Protein AF-A0A409WT78-F1 (afdb_monomer_lite)

Secondary structure (DSSP, 8-state):
-----PPPP---TT-------PPP--PPPPSEEE--B-TTT-PEE-SEETTEE--TTSBPEEETTHHHHSTTTS-EEEEES-TT-TTEEEEE-TTT-PEEEEEE-TTS-EEEEEESS---EEEEEEETTEEEEE-TT-SS-B-EE-----S----

Organism: NCBI:txid181874

Radius of gyration: 25.28 Å; chains: 1; bounding box: 62×86×46 Å

Structure (mmCIF, N/CA/C/O backbone):
data_AF-A0A409WT78-F1
#
_entry.id   AF-A0A409WT78-F1
#
loop_
_atom_site.group_PDB
_atom_site.id
_atom_site.type_symbol
_atom_site.label_atom_id
_atom_site.label_alt_id
_atom_site.label_comp_id
_atom_site.label_asym_id
_atom_site.label_entity_id
_atom_site.label_seq_id
_atom_site.pdbx_PDB_ins_code
_atom_site.Cartn_x
_atom_site.Cartn_y
_atom_site.Cartn_z
_atom_site.occupancy
_atom_site.B_iso_or_equiv
_atom_site.auth_seq_id
_atom_site.auth_comp_id
_atom_site.auth_asym_id
_atom_site.auth_atom_id
_atom_site.pdbx_PDB_model_num
ATOM 1 N N . MET A 1 1 ? 33.848 69.988 30.293 1.00 44.75 1 MET A N 1
ATOM 2 C CA . MET A 1 1 ? 33.230 70.217 28.972 1.00 44.75 1 MET A CA 1
ATOM 3 C C . MET A 1 1 ? 33.358 68.904 28.236 1.00 44.75 1 MET A C 1
ATOM 5 O O . MET A 1 1 ? 34.441 68.584 27.775 1.00 44.75 1 MET A O 1
ATOM 9 N N . ASP A 1 2 ? 32.302 68.100 28.312 1.00 40.47 2 ASP A N 1
ATOM 10 C CA . ASP A 1 2 ? 32.236 66.745 27.764 1.00 40.47 2 ASP A CA 1
ATOM 11 C C . ASP A 1 2 ? 31.702 66.837 26.332 1.00 40.47 2 ASP A C 1
ATOM 13 O O . ASP A 1 2 ? 30.636 67.413 26.110 1.00 40.47 2 ASP A O 1
ATOM 17 N N . SER A 1 3 ? 32.460 66.335 25.361 1.00 46.97 3 SER A N 1
ATOM 18 C CA . SER A 1 3 ? 32.065 66.287 23.952 1.00 46.97 3 SER A CA 1
ATOM 19 C C . SER A 1 3 ? 31.809 64.837 23.556 1.00 46.97 3 SER A C 1
ATOM 21 O O . SER A 1 3 ? 32.725 64.11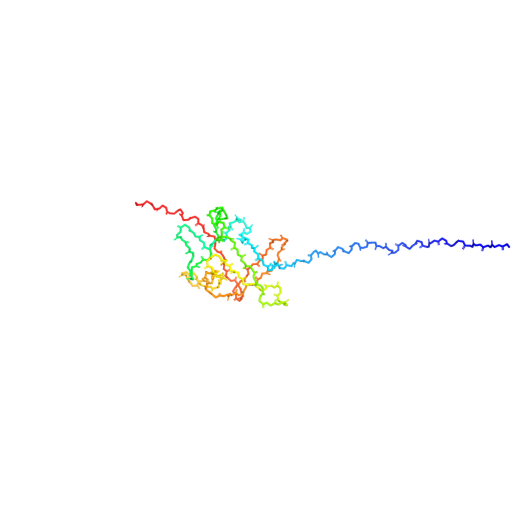4 23.167 1.00 46.97 3 SER A O 1
ATOM 23 N N . SER A 1 4 ? 30.559 64.403 23.679 1.00 49.28 4 SER A N 1
ATOM 24 C CA . SER A 1 4 ? 30.087 63.105 23.199 1.00 49.28 4 SER A CA 1
ATOM 25 C C . SER A 1 4 ? 29.831 63.200 21.690 1.00 49.28 4 SER A C 1
ATOM 27 O O . SER A 1 4 ? 28.826 63.766 21.266 1.00 49.28 4 SER A O 1
ATOM 29 N N . SER A 1 5 ? 30.741 62.686 20.859 1.00 54.28 5 SER A N 1
ATOM 30 C CA . SER A 1 5 ? 30.501 62.540 19.418 1.00 54.28 5 SER A CA 1
ATOM 31 C C . SER A 1 5 ? 29.664 61.283 19.163 1.00 54.28 5 SER A C 1
ATOM 33 O O . SER A 1 5 ? 30.176 60.165 19.237 1.00 54.28 5 SER A O 1
ATOM 35 N N . LEU A 1 6 ? 28.378 61.465 18.866 1.00 53.72 6 LEU A N 1
ATOM 36 C CA . LEU A 1 6 ? 27.533 60.429 18.272 1.00 53.72 6 LEU A CA 1
ATOM 37 C C . LEU A 1 6 ? 28.039 60.159 16.849 1.00 53.72 6 LEU A C 1
ATOM 39 O O . LEU A 1 6 ? 28.104 61.076 16.034 1.00 53.72 6 LEU A O 1
ATOM 43 N N . SER A 1 7 ? 28.448 58.923 16.573 1.00 55.47 7 SER A N 1
ATOM 44 C CA . SER A 1 7 ? 28.726 58.451 15.213 1.00 55.47 7 SER A CA 1
ATOM 45 C C . SER A 1 7 ? 27.456 57.801 14.675 1.00 55.47 7 SER A C 1
ATOM 47 O O . SER A 1 7 ? 26.923 56.883 15.299 1.00 55.47 7 SER A O 1
ATOM 49 N N . ASP A 1 8 ? 26.962 58.301 13.544 1.00 52.69 8 ASP A N 1
ATOM 50 C CA . ASP A 1 8 ? 25.820 57.716 12.845 1.00 52.69 8 ASP A CA 1
ATOM 51 C C . ASP A 1 8 ? 26.161 56.303 12.336 1.00 52.69 8 ASP A C 1
ATOM 53 O O . ASP A 1 8 ? 27.297 56.056 11.910 1.00 52.69 8 ASP A O 1
ATOM 57 N N . PRO A 1 9 ? 25.206 55.355 12.352 1.00 57.25 9 PRO A N 1
ATOM 58 C CA . PRO A 1 9 ? 25.433 54.029 11.802 1.00 57.25 9 PRO A CA 1
ATOM 59 C C . PRO A 1 9 ? 25.607 54.105 10.278 1.00 57.25 9 PRO A C 1
ATOM 61 O O . PRO A 1 9 ? 24.769 54.646 9.556 1.00 57.25 9 PRO A O 1
ATOM 64 N N . ILE A 1 10 ? 26.711 53.533 9.797 1.00 57.88 10 ILE A N 1
ATOM 65 C CA . ILE A 1 10 ? 27.021 53.367 8.376 1.00 57.88 10 ILE A CA 1
ATOM 66 C C . ILE A 1 10 ? 25.980 52.415 7.774 1.00 57.88 10 ILE A C 1
ATOM 68 O O . ILE A 1 10 ? 25.926 51.240 8.130 1.00 57.88 10 ILE A O 1
ATOM 72 N N . TYR A 1 11 ? 25.142 52.931 6.876 1.00 54.16 11 TYR A N 1
ATOM 73 C CA . TYR A 1 11 ? 24.249 52.121 6.051 1.00 54.16 11 TYR A CA 1
ATOM 74 C C . TYR A 1 11 ? 25.088 51.364 5.015 1.00 54.16 11 TYR A C 1
ATOM 76 O O . TYR A 1 11 ? 25.714 51.988 4.158 1.00 54.16 11 TYR A O 1
ATOM 84 N N . ASP A 1 12 ? 25.117 50.035 5.121 1.00 64.19 12 ASP A N 1
ATOM 85 C CA . ASP A 1 12 ? 25.750 49.143 4.151 1.00 64.19 12 ASP A CA 1
ATOM 86 C C . ASP A 1 12 ? 24.706 48.683 3.113 1.00 64.19 12 ASP A C 1
ATOM 88 O O . ASP A 1 12 ? 23.827 47.880 3.441 1.00 64.19 12 ASP A O 1
ATOM 92 N N . PRO A 1 13 ? 24.764 49.174 1.862 1.00 52.16 13 PRO A N 1
ATOM 93 C CA . PRO A 1 13 ? 23.827 48.792 0.810 1.00 52.16 13 PRO A CA 1
ATOM 94 C C . PRO A 1 13 ? 24.097 47.395 0.216 1.00 52.16 13 PRO A C 1
ATOM 96 O O . PRO A 1 13 ? 23.415 47.015 -0.731 1.00 52.16 13 PRO A O 1
ATOM 99 N N . SER A 1 14 ? 25.078 46.635 0.726 1.00 52.25 14 SER A N 1
ATOM 100 C CA . SER A 1 14 ? 25.377 45.267 0.271 1.00 52.25 14 SER A CA 1
ATOM 101 C C . SER A 1 14 ? 24.613 44.169 1.017 1.00 52.25 14 SER A C 1
ATOM 103 O O . SER A 1 14 ? 24.700 43.001 0.637 1.00 52.25 14 SER A O 1
ATOM 105 N N . ALA A 1 15 ? 23.823 44.527 2.036 1.00 53.69 15 ALA A N 1
ATOM 106 C CA . ALA A 1 15 ? 22.862 43.623 2.655 1.00 53.69 15 ALA A CA 1
ATOM 107 C C . ALA A 1 15 ? 21.666 43.416 1.714 1.00 53.69 15 ALA A C 1
ATOM 109 O O . ALA A 1 15 ? 20.574 43.930 1.942 1.00 53.69 15 ALA A O 1
ATOM 110 N N . ASP A 1 16 ? 21.898 42.686 0.627 1.00 54.16 16 ASP A N 1
ATOM 111 C CA . ASP A 1 16 ? 20.849 42.121 -0.206 1.00 54.16 16 ASP A CA 1
ATOM 112 C C . ASP A 1 16 ? 20.100 41.102 0.669 1.00 54.16 16 ASP A C 1
ATOM 114 O O . ASP A 1 16 ? 20.708 40.112 1.097 1.00 54.16 16 ASP A O 1
ATOM 118 N N . PRO A 1 17 ? 18.819 41.315 1.026 1.00 50.34 17 PRO A N 1
ATOM 119 C CA . PRO A 1 17 ? 18.043 40.283 1.677 1.00 50.34 17 PRO A CA 1
ATOM 120 C C . PRO A 1 17 ? 17.715 39.253 0.598 1.00 50.34 17 PRO A C 1
ATOM 122 O O . PRO A 1 17 ? 16.599 39.208 0.080 1.00 50.34 17 PRO A O 1
ATOM 125 N N . GLN A 1 18 ? 18.694 38.415 0.248 1.00 51.38 18 GLN A N 1
ATOM 126 C CA . GLN A 1 18 ? 18.407 37.132 -0.361 1.00 51.38 18 GLN A CA 1
ATOM 127 C C . GLN A 1 18 ? 17.565 36.380 0.661 1.00 51.38 18 GLN A C 1
ATOM 129 O O . GLN A 1 18 ? 18.068 35.758 1.593 1.00 51.38 18 GLN A O 1
ATOM 134 N N . SER A 1 19 ? 16.246 36.519 0.521 1.00 53.12 19 SER A N 1
ATOM 135 C CA . SER A 1 19 ? 15.285 35.614 1.109 1.00 53.12 19 SER A CA 1
ATOM 136 C C . SER A 1 19 ? 15.737 34.232 0.677 1.00 53.12 19 SER A C 1
ATOM 138 O O . SER A 1 19 ? 15.652 33.885 -0.502 1.00 53.12 19 SER A O 1
ATOM 140 N N . ASP A 1 20 ? 16.304 33.507 1.626 1.00 49.34 20 ASP A N 1
ATOM 141 C CA . ASP A 1 20 ? 16.777 32.150 1.472 1.00 49.34 20 ASP A CA 1
ATOM 142 C C . ASP A 1 20 ? 15.534 31.264 1.335 1.00 49.34 20 ASP A C 1
ATOM 144 O O . ASP A 1 20 ? 15.080 30.610 2.275 1.00 49.34 20 ASP A O 1
ATOM 148 N N . ILE A 1 21 ? 14.873 31.340 0.176 1.00 53.66 21 ILE A N 1
ATOM 149 C CA . ILE A 1 21 ? 13.738 30.486 -0.150 1.00 53.66 21 ILE A CA 1
ATOM 150 C C . ILE A 1 21 ? 14.339 29.150 -0.571 1.00 53.66 21 ILE A C 1
ATOM 152 O O . ILE A 1 21 ? 14.324 28.777 -1.743 1.00 53.66 21 ILE A O 1
ATOM 156 N N . THR A 1 22 ? 14.916 28.432 0.393 1.00 52.88 22 THR A N 1
ATOM 157 C CA . THR A 1 22 ? 15.181 27.011 0.206 1.00 52.88 22 THR A CA 1
ATOM 158 C C . THR A 1 22 ? 13.827 26.378 -0.132 1.00 52.88 22 THR A C 1
ATOM 160 O O . THR A 1 22 ? 12.887 26.515 0.662 1.00 52.88 22 THR A O 1
ATOM 163 N N . PRO A 1 23 ? 13.656 25.755 -1.314 1.00 58.00 23 PRO A N 1
ATOM 164 C CA . PRO A 1 23 ? 12.401 25.101 -1.645 1.00 58.00 23 PRO A CA 1
ATOM 165 C C . PRO A 1 23 ? 12.081 24.074 -0.552 1.00 58.00 23 PRO A C 1
ATOM 167 O O . PRO A 1 23 ? 13.004 23.458 -0.011 1.00 58.00 23 PRO A O 1
ATOM 170 N N . PRO A 1 24 ? 10.801 23.895 -0.181 1.00 59.09 24 PRO A N 1
ATOM 171 C CA . PRO A 1 24 ? 10.441 22.974 0.884 1.00 59.09 24 PRO A CA 1
ATOM 172 C C . PRO A 1 24 ? 11.014 21.590 0.570 1.00 59.09 24 PRO A C 1
ATOM 174 O O . PRO A 1 24 ? 10.743 21.027 -0.492 1.00 59.09 24 PRO A O 1
ATOM 177 N N . ILE A 1 25 ? 11.822 21.061 1.493 1.00 61.75 25 ILE A N 1
ATOM 178 C CA . ILE A 1 25 ? 12.351 19.701 1.401 1.00 61.75 25 ILE A CA 1
ATOM 179 C C . ILE A 1 25 ? 11.142 18.769 1.431 1.00 61.75 25 ILE A C 1
ATOM 181 O O . ILE A 1 25 ? 10.435 18.671 2.435 1.00 61.75 25 ILE A O 1
ATOM 185 N N . LEU A 1 26 ? 10.868 18.123 0.303 1.00 69.94 26 LEU A N 1
ATOM 186 C CA . LEU A 1 26 ? 9.816 17.128 0.213 1.00 69.94 26 LEU A CA 1
ATOM 187 C C . LEU A 1 26 ? 10.272 15.881 0.982 1.00 69.94 26 LEU A C 1
ATOM 189 O O . LEU A 1 26 ? 11.260 15.250 0.615 1.00 69.94 26 LEU A O 1
ATOM 193 N N . ALA A 1 27 ? 9.561 15.543 2.057 1.00 77.50 27 ALA A N 1
ATOM 194 C CA . ALA A 1 27 ? 9.814 14.356 2.870 1.00 77.50 27 ALA A CA 1
ATOM 195 C C . ALA A 1 27 ? 8.817 13.230 2.542 1.00 77.50 27 ALA A C 1
ATOM 197 O O . ALA A 1 27 ? 7.686 13.482 2.108 1.00 77.50 27 ALA A O 1
ATOM 198 N N . GLY A 1 28 ? 9.237 11.979 2.762 1.00 79.62 28 GLY A N 1
ATOM 199 C CA . GLY A 1 28 ? 8.339 10.822 2.748 1.00 79.62 28 GLY A CA 1
ATOM 200 C C . GLY A 1 28 ? 7.218 10.952 3.792 1.00 79.62 28 GLY A C 1
ATOM 201 O O . GLY A 1 28 ? 7.254 11.852 4.639 1.00 79.62 28 GLY A O 1
ATOM 202 N N . PRO A 1 29 ? 6.185 10.096 3.740 1.00 87.31 29 PRO A N 1
ATOM 203 C CA . PRO A 1 29 ? 5.135 10.128 4.747 1.00 87.31 29 PRO A CA 1
ATOM 204 C C . PRO A 1 29 ? 5.717 9.790 6.126 1.00 87.31 29 PRO A C 1
ATOM 206 O O . PRO A 1 29 ? 6.558 8.904 6.266 1.00 87.31 29 PRO A O 1
ATOM 209 N N . ASN A 1 30 ? 5.253 10.462 7.177 1.00 88.06 30 ASN A N 1
ATOM 210 C CA . ASN A 1 30 ? 5.567 10.007 8.530 1.00 88.06 30 ASN A CA 1
ATOM 211 C C . ASN A 1 30 ? 4.938 8.619 8.759 1.00 88.06 30 ASN A C 1
ATOM 213 O O . ASN A 1 30 ? 3.843 8.366 8.255 1.00 88.06 30 ASN A O 1
ATOM 217 N N . PRO A 1 31 ? 5.562 7.716 9.531 1.00 90.50 31 PRO A N 1
ATOM 218 C CA . PRO A 1 31 ? 4.884 6.504 9.978 1.00 90.50 31 PRO A CA 1
ATOM 219 C C . PRO A 1 31 ? 3.563 6.848 10.677 1.00 90.50 31 PRO A C 1
ATOM 221 O O . PRO A 1 31 ? 3.479 7.809 11.448 1.00 90.50 31 PRO A O 1
ATOM 224 N N . GLY A 1 32 ? 2.501 6.096 10.395 1.00 93.38 32 GLY A N 1
ATOM 225 C CA . GLY A 1 32 ? 1.168 6.463 10.866 1.00 93.38 32 GLY A CA 1
ATOM 226 C C . GLY A 1 32 ? 0.028 5.793 10.117 1.00 93.38 32 GLY A C 1
ATOM 227 O O . GLY A 1 32 ? 0.208 4.773 9.460 1.00 93.38 32 GLY A O 1
ATOM 228 N N . ARG A 1 33 ? -1.176 6.359 10.250 1.00 95.69 33 ARG A N 1
ATOM 229 C CA . ARG A 1 33 ? -2.399 5.830 9.632 1.00 95.69 33 ARG A CA 1
ATOM 230 C C . ARG A 1 33 ? -2.843 6.691 8.461 1.00 95.69 33 ARG A C 1
ATOM 232 O O . ARG A 1 33 ? -3.013 7.896 8.620 1.00 95.69 33 ARG A O 1
ATOM 239 N N . TYR A 1 34 ? -3.099 6.046 7.331 1.00 95.25 34 TYR A N 1
ATOM 240 C CA . TYR A 1 34 ? -3.391 6.699 6.064 1.00 95.25 34 TYR A CA 1
ATOM 241 C C . TYR A 1 34 ? -4.552 6.030 5.334 1.00 95.25 34 TYR A C 1
ATOM 243 O O . TYR A 1 34 ? -4.776 4.826 5.457 1.00 95.25 34 TYR A O 1
ATOM 251 N N . HIS A 1 35 ? -5.250 6.826 4.529 1.00 94.88 35 HIS A N 1
ATOM 252 C CA . HIS A 1 35 ? -5.969 6.323 3.364 1.00 94.88 35 HIS A CA 1
ATOM 253 C C . HIS A 1 35 ? -5.032 6.422 2.164 1.00 94.88 35 HIS A C 1
ATOM 255 O O . HIS A 1 35 ? -4.388 7.453 1.976 1.00 94.88 35 HIS A O 1
ATOM 261 N N . ILE A 1 36 ? -4.969 5.369 1.354 1.00 94.19 36 ILE A N 1
ATOM 262 C CA . ILE A 1 36 ? -4.156 5.352 0.137 1.00 9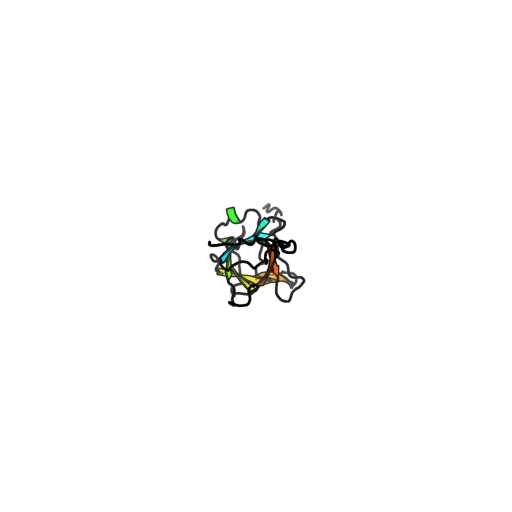4.19 36 ILE A CA 1
ATOM 263 C C . ILE A 1 36 ? -5.102 5.483 -1.045 1.00 94.19 36 ILE A C 1
ATOM 265 O O . ILE A 1 36 ? -6.005 4.658 -1.209 1.00 94.19 36 ILE A O 1
ATOM 269 N N . LYS A 1 37 ? -4.908 6.538 -1.837 1.00 93.31 37 LYS A N 1
ATOM 270 C CA . LYS A 1 37 ? -5.752 6.863 -2.983 1.00 93.31 37 LYS A CA 1
ATOM 271 C C . LYS A 1 37 ? -4.937 6.919 -4.261 1.00 93.31 37 LYS A C 1
ATOM 273 O O . LYS A 1 37 ? -3.813 7.419 -4.261 1.00 93.31 37 LYS A O 1
ATOM 278 N N . ASN A 1 38 ? -5.534 6.450 -5.350 1.00 89.50 38 ASN A N 1
ATOM 279 C CA . ASN A 1 38 ? -5.036 6.735 -6.685 1.00 89.50 38 ASN A CA 1
ATOM 280 C C . ASN A 1 38 ? -5.075 8.258 -6.909 1.00 89.50 38 ASN A C 1
ATOM 282 O O . ASN A 1 38 ? -6.101 8.886 -6.667 1.00 89.50 38 ASN A O 1
ATOM 286 N N . TYR A 1 39 ? -3.967 8.852 -7.352 1.00 86.31 39 TYR A N 1
ATOM 287 C CA . TYR A 1 39 ? -3.866 10.305 -7.520 1.00 86.31 39 TYR A CA 1
ATOM 288 C C . TYR A 1 39 ? -4.753 10.861 -8.651 1.00 86.31 39 TYR A C 1
ATOM 290 O O . TYR A 1 39 ? -5.179 12.009 -8.573 1.00 86.31 39 TYR A O 1
ATOM 298 N N . ILE A 1 40 ? -5.012 10.075 -9.700 1.00 86.56 40 ILE A N 1
ATOM 299 C CA . ILE A 1 40 ? -5.791 10.500 -10.871 1.00 86.56 40 ILE A CA 1
ATOM 300 C C . ILE A 1 40 ? -7.287 10.334 -10.601 1.00 86.56 40 ILE A C 1
ATOM 302 O O . ILE A 1 40 ? -8.049 11.282 -10.761 1.00 86.56 40 ILE A O 1
ATOM 306 N N . ASP A 1 41 ? -7.701 9.139 -10.179 1.00 88.06 41 ASP A N 1
ATOM 307 C CA . ASP A 1 41 ? -9.124 8.794 -10.055 1.00 88.06 41 ASP A CA 1
ATOM 308 C C . ASP A 1 41 ? -9.695 9.038 -8.651 1.00 88.06 41 ASP A C 1
ATOM 310 O O . ASP A 1 41 ? -10.904 8.942 -8.447 1.00 88.06 41 ASP A O 1
ATOM 314 N N . GLU A 1 42 ? -8.830 9.304 -7.668 1.00 90.94 42 GLU A N 1
ATOM 315 C CA . GLU A 1 42 ? -9.154 9.451 -6.240 1.00 90.94 42 GLU A CA 1
ATOM 316 C C . GLU A 1 42 ? -9.811 8.217 -5.595 1.00 90.94 42 GLU A C 1
ATOM 318 O O . GLU A 1 42 ? -10.393 8.298 -4.510 1.00 90.94 42 GLU A O 1
ATOM 323 N N . TRP A 1 43 ? -9.700 7.048 -6.232 1.00 93.56 43 TRP A N 1
ATOM 324 C CA . TRP A 1 43 ? -10.210 5.787 -5.693 1.00 93.56 43 TRP A CA 1
ATOM 325 C C . TRP A 1 43 ? -9.323 5.279 -4.567 1.00 93.56 43 TRP A C 1
ATOM 327 O O . TRP A 1 43 ? -8.098 5.380 -4.631 1.00 93.56 43 TRP A O 1
ATOM 337 N N . THR A 1 44 ? -9.945 4.698 -3.547 1.00 94.12 44 THR A N 1
ATOM 338 C CA . THR A 1 44 ? -9.276 4.323 -2.300 1.00 94.12 44 THR A CA 1
ATOM 339 C C . THR A 1 44 ? -8.993 2.826 -2.283 1.00 94.12 44 THR A C 1
ATOM 341 O O . THR A 1 44 ? -9.874 2.024 -2.589 1.00 94.12 44 THR A O 1
ATOM 344 N N . ILE A 1 45 ? -7.779 2.432 -1.898 1.00 94.69 45 ILE A N 1
ATOM 345 C CA . ILE A 1 45 ? -7.444 1.021 -1.671 1.00 94.69 45 ILE A CA 1
ATOM 346 C C . ILE A 1 45 ? -8.283 0.476 -0.513 1.00 94.69 45 ILE A C 1
ATOM 348 O O . ILE A 1 45 ? -8.405 1.123 0.528 1.00 94.69 45 ILE A O 1
ATOM 352 N N . ALA A 1 46 ? -8.835 -0.725 -0.672 1.00 93.75 46 ALA A N 1
ATOM 353 C CA . ALA A 1 46 ? -9.599 -1.396 0.372 1.00 93.75 46 ALA A CA 1
ATOM 354 C C . ALA A 1 46 ? -9.185 -2.862 0.502 1.00 93.75 46 ALA A C 1
ATOM 356 O O . ALA A 1 46 ? -9.077 -3.575 -0.490 1.00 93.75 46 ALA A O 1
ATOM 357 N N . ALA A 1 47 ? -8.995 -3.323 1.739 1.00 92.81 47 ALA A N 1
ATOM 358 C CA . ALA A 1 47 ? -8.757 -4.738 2.049 1.00 92.81 47 ALA A CA 1
ATOM 359 C C . ALA A 1 47 ? -10.054 -5.574 2.085 1.00 92.81 47 ALA A C 1
ATOM 361 O O . ALA A 1 47 ? -10.057 -6.725 2.521 1.00 92.81 47 ALA A O 1
ATOM 362 N N . GLU A 1 48 ? -11.172 -4.983 1.678 1.00 85.94 48 GLU A N 1
ATOM 363 C CA . GLU A 1 48 ? -12.470 -5.629 1.549 1.00 85.94 48 GLU A CA 1
ATOM 364 C C . GLU A 1 48 ? -13.146 -5.098 0.293 1.00 85.94 48 GLU A C 1
ATOM 366 O O . GLU A 1 48 ? -13.059 -3.910 -0.019 1.00 85.94 48 GLU A O 1
ATOM 371 N N . THR A 1 49 ? -13.779 -6.014 -0.426 1.00 72.94 49 THR A N 1
ATOM 372 C CA . THR A 1 49 ? -14.526 -5.748 -1.649 1.00 72.94 49 THR A CA 1
ATOM 373 C C . THR A 1 49 ? -15.949 -6.281 -1.492 1.00 72.94 49 THR A C 1
ATOM 375 O O . THR A 1 49 ? -16.291 -6.919 -0.495 1.00 72.94 49 THR A O 1
ATOM 378 N N . ASP A 1 50 ? -16.783 -6.062 -2.501 1.00 71.75 50 ASP A N 1
ATOM 379 C CA . ASP A 1 50 ? -18.111 -6.668 -2.632 1.00 71.75 50 ASP A CA 1
ATOM 380 C C . ASP A 1 50 ? -18.096 -8.209 -2.592 1.00 71.75 50 ASP A C 1
ATOM 382 O O . ASP A 1 50 ? -19.093 -8.830 -2.226 1.00 71.75 50 ASP A O 1
ATOM 386 N N . LYS A 1 51 ? -16.955 -8.832 -2.911 1.00 73.31 51 LYS A N 1
ATOM 387 C CA . LYS A 1 51 ? -16.743 -10.288 -2.859 1.00 73.31 51 LYS A CA 1
ATOM 388 C C . LYS A 1 51 ? -16.293 -10.790 -1.481 1.00 73.31 51 LYS A C 1
ATOM 390 O O . LYS A 1 51 ? -16.204 -11.99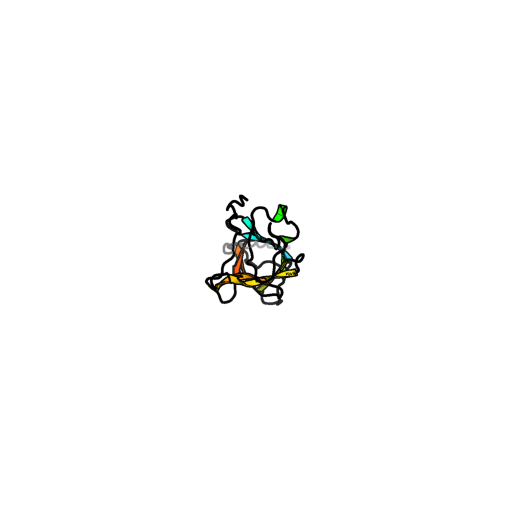9 -1.278 1.00 73.31 51 LYS A O 1
ATOM 395 N N . GLY A 1 52 ? -16.049 -9.885 -0.532 1.00 84.56 52 GLY A N 1
ATOM 396 C CA . GLY A 1 52 ? -15.624 -10.191 0.830 1.00 84.56 52 GLY A CA 1
ATOM 397 C C . GLY A 1 52 ? -14.249 -9.623 1.180 1.00 84.56 52 GLY A C 1
ATOM 398 O O . GLY A 1 52 ? -13.693 -8.766 0.489 1.00 84.56 52 GLY A O 1
ATOM 399 N N . THR A 1 53 ? -13.708 -10.081 2.309 1.00 90.69 53 THR A N 1
ATOM 400 C CA . THR A 1 53 ? -12.372 -9.695 2.774 1.00 90.69 53 THR A CA 1
ATOM 401 C C . THR A 1 53 ? -11.301 -10.272 1.857 1.00 90.69 53 THR A C 1
ATOM 403 O O . THR A 1 53 ? -11.342 -11.463 1.543 1.00 90.69 53 THR A O 1
ATOM 406 N N . ALA A 1 54 ? -10.326 -9.438 1.500 1.00 92.62 54 ALA A N 1
ATOM 407 C CA . ALA A 1 54 ? -9.181 -9.829 0.696 1.00 92.62 54 ALA A CA 1
ATOM 408 C C . ALA A 1 54 ? -8.477 -11.080 1.244 1.00 92.62 54 ALA A C 1
ATOM 410 O O . ALA A 1 54 ? -8.388 -11.270 2.462 1.00 92.62 54 ALA A O 1
ATOM 411 N N . GLN A 1 55 ? -7.948 -11.902 0.344 1.00 94.38 55 GLN A N 1
ATOM 412 C CA . GLN A 1 55 ? -7.156 -13.089 0.653 1.00 94.38 55 GLN A CA 1
ATOM 413 C C . GLN A 1 55 ? -5.701 -12.921 0.197 1.00 94.38 55 GLN A C 1
ATOM 415 O O . GLN A 1 55 ? -5.435 -12.219 -0.779 1.00 94.38 55 GLN A O 1
ATOM 420 N N . PRO A 1 56 ? -4.729 -13.564 0.872 1.00 95.25 56 PRO A N 1
ATOM 421 C CA . PRO A 1 56 ? -3.345 -13.572 0.412 1.00 95.25 56 PRO A CA 1
ATOM 422 C C . PRO A 1 56 ? -3.222 -14.060 -1.040 1.00 95.25 56 PRO A C 1
ATOM 424 O O . PRO A 1 56 ? -3.821 -15.068 -1.406 1.00 95.25 56 PRO A O 1
ATOM 427 N N . GLY A 1 57 ? -2.425 -13.360 -1.843 1.00 92.88 57 GLY A N 1
ATOM 428 C CA . GLY A 1 57 ? -2.236 -13.610 -3.273 1.00 92.88 57 GLY A CA 1
ATOM 429 C C . GLY A 1 57 ? -3.198 -12.839 -4.178 1.00 92.88 57 GLY A C 1
ATOM 430 O O . GLY A 1 57 ? -2.893 -12.660 -5.351 1.00 92.88 57 GLY A O 1
ATOM 431 N N . GLU A 1 58 ? -4.317 -12.325 -3.660 1.00 92.81 58 GLU A N 1
ATOM 432 C CA . GLU A 1 58 ? -5.222 -11.504 -4.465 1.00 92.81 58 GLU A CA 1
ATOM 433 C C . GLU A 1 58 ? -4.611 -10.135 -4.778 1.00 92.81 58 GLU A C 1
ATOM 435 O O . GLU A 1 58 ? -3.951 -9.520 -3.939 1.00 92.81 58 GLU A O 1
ATOM 440 N N . ILE A 1 59 ? -4.893 -9.626 -5.977 1.00 92.19 59 ILE A N 1
ATOM 441 C CA . ILE A 1 59 ? -4.459 -8.301 -6.427 1.00 92.19 59 ILE A CA 1
ATOM 442 C C . ILE A 1 59 ? -5.066 -7.209 -5.538 1.00 92.19 59 ILE A C 1
ATOM 444 O O . ILE A 1 59 ? -6.273 -7.187 -5.275 1.00 92.19 59 ILE A O 1
ATOM 448 N N . VAL A 1 60 ? -4.235 -6.256 -5.123 1.00 92.94 60 VAL A N 1
ATOM 449 C CA . VAL A 1 60 ? -4.669 -5.048 -4.422 1.00 92.94 60 VAL A CA 1
ATOM 450 C C . VAL A 1 60 ? -5.417 -4.153 -5.398 1.00 92.94 60 VAL A C 1
ATOM 452 O O . VAL A 1 60 ? -4.891 -3.774 -6.447 1.00 92.94 60 VAL A O 1
ATOM 455 N N . ARG A 1 61 ? -6.648 -3.787 -5.034 1.00 90.56 61 ARG A N 1
ATOM 456 C CA . ARG A 1 61 ? -7.518 -2.952 -5.863 1.00 90.56 61 ARG A CA 1
ATOM 457 C C . ARG A 1 61 ? -7.934 -1.677 -5.139 1.00 90.56 61 ARG A C 1
ATOM 459 O O . ARG A 1 61 ? -8.256 -1.700 -3.950 1.00 90.56 61 ARG A O 1
ATOM 466 N N . ALA A 1 62 ? -7.969 -0.571 -5.875 1.00 90.62 62 ALA A N 1
ATOM 467 C CA . ALA A 1 62 ? -8.629 0.658 -5.446 1.00 90.62 62 ALA A CA 1
ATOM 468 C C . ALA A 1 62 ? -10.097 0.668 -5.885 1.00 90.62 62 ALA A C 1
ATOM 470 O O . ALA A 1 62 ? -10.412 0.271 -7.003 1.00 90.62 62 ALA A O 1
ATOM 471 N N . MET A 1 63 ? -11.000 1.135 -5.027 1.00 90.12 63 MET A N 1
ATOM 472 C CA . MET A 1 63 ? -12.436 1.195 -5.298 1.00 90.12 63 MET A CA 1
ATOM 473 C C . MET A 1 63 ? -12.966 2.617 -5.114 1.00 90.12 63 MET A C 1
ATOM 475 O O . MET A 1 63 ? -12.548 3.362 -4.221 1.00 90.12 63 MET A O 1
ATOM 479 N N . LYS A 1 64 ? -13.937 2.991 -5.948 1.00 90.69 64 LYS A N 1
ATOM 480 C CA . LYS A 1 64 ? -14.649 4.262 -5.806 1.00 90.69 64 LYS A CA 1
ATOM 481 C C . LYS A 1 64 ? -15.448 4.272 -4.498 1.00 90.69 64 LYS A C 1
ATOM 483 O O . LYS A 1 64 ? -16.178 3.325 -4.223 1.00 90.69 64 LYS A O 1
ATOM 488 N N . ASN A 1 65 ? -15.347 5.354 -3.723 1.00 90.88 65 ASN A N 1
ATOM 489 C CA . ASN A 1 65 ? -16.071 5.562 -2.457 1.00 90.88 65 ASN A CA 1
ATOM 490 C C . ASN A 1 65 ? -15.806 4.503 -1.366 1.00 90.88 65 ASN A C 1
ATOM 492 O O . ASN A 1 65 ? -16.632 4.324 -0.465 1.00 90.88 65 ASN A O 1
ATOM 496 N N . ALA A 1 66 ? -14.680 3.788 -1.429 1.00 91.88 66 ALA A N 1
ATOM 497 C CA . ALA A 1 66 ? -14.406 2.685 -0.512 1.00 91.88 66 ALA A CA 1
ATOM 498 C C . ALA A 1 66 ? -14.366 3.129 0.958 1.00 91.88 66 ALA A C 1
ATOM 500 O O . ALA A 1 66 ? -14.773 2.378 1.837 1.00 91.88 66 ALA A O 1
ATOM 501 N N . GLU A 1 67 ? -13.933 4.359 1.236 1.00 93.00 67 GLU A N 1
ATOM 502 C CA . GLU A 1 67 ? -13.863 4.924 2.586 1.00 93.00 67 GLU A CA 1
ATOM 503 C C . GLU A 1 67 ? -15.233 5.048 3.267 1.00 93.00 67 GLU A C 1
ATOM 505 O O . GLU A 1 67 ? -15.316 5.025 4.493 1.00 93.00 67 GLU A O 1
ATOM 510 N N . TYR A 1 68 ? -16.310 5.150 2.484 1.00 91.25 68 TYR A N 1
ATOM 511 C CA . TYR A 1 68 ? -17.677 5.210 2.996 1.00 91.25 68 TYR A CA 1
ATOM 512 C C . TYR A 1 68 ? -18.265 3.812 3.183 1.00 91.25 68 TYR A C 1
ATOM 514 O O . TYR A 1 68 ? -18.958 3.563 4.167 1.00 91.25 68 TYR A O 1
ATOM 522 N N . MET A 1 69 ? -17.981 2.902 2.248 1.00 90.06 69 MET A N 1
ATOM 523 C CA . MET A 1 69 ? -18.509 1.534 2.267 1.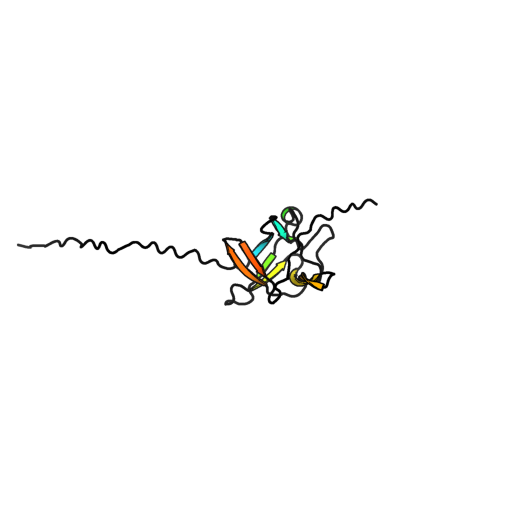00 90.06 69 MET A CA 1
ATOM 524 C C . MET A 1 69 ? -17.783 0.654 3.293 1.00 90.06 69 MET A C 1
ATOM 526 O O . MET A 1 69 ? -18.416 -0.118 4.009 1.00 90.06 69 MET A O 1
ATOM 530 N N . PHE A 1 70 ? -16.462 0.807 3.402 1.00 91.12 70 PHE A N 1
ATOM 531 C CA . PHE A 1 70 ? -15.575 -0.044 4.196 1.00 91.12 70 PHE A CA 1
ATOM 532 C C . PHE A 1 70 ? -14.600 0.790 5.052 1.00 91.12 70 PHE A C 1
ATOM 534 O O . PHE A 1 70 ? -13.378 0.638 4.951 1.00 91.12 70 PHE A O 1
ATOM 541 N N . PRO A 1 71 ? -15.102 1.667 5.944 1.00 91.25 71 PRO A N 1
ATOM 542 C CA . PRO A 1 71 ? -14.298 2.700 6.608 1.00 91.25 71 PRO A CA 1
ATOM 543 C C . PRO A 1 71 ? -13.117 2.164 7.428 1.00 91.25 71 PRO A C 1
ATOM 545 O O . PRO A 1 71 ? -12.147 2.880 7.665 1.00 91.25 71 PRO A O 1
ATOM 548 N N . LYS A 1 72 ? -13.169 0.906 7.884 1.00 92.31 72 LYS A N 1
ATOM 549 C CA . LYS A 1 72 ? -12.081 0.285 8.661 1.00 92.31 72 LYS A CA 1
ATOM 550 C C . LYS A 1 72 ? -11.066 -0.441 7.777 1.00 92.31 72 LYS A C 1
ATOM 552 O O . LYS A 1 72 ? -9.928 -0.633 8.195 1.00 92.31 72 LYS A O 1
ATOM 557 N N . GLN A 1 73 ? -11.467 -0.853 6.581 1.00 94.12 73 GLN A N 1
ATOM 558 C CA . GLN A 1 73 ? -10.683 -1.649 5.640 1.00 94.12 73 GLN A CA 1
ATOM 559 C C . GLN A 1 73 ? -9.958 -0.778 4.609 1.00 94.12 73 GLN A C 1
ATOM 561 O O . GLN A 1 73 ? -9.121 -1.277 3.864 1.00 94.12 73 GLN A O 1
ATOM 566 N N . THR A 1 74 ? -10.219 0.527 4.622 1.00 96.06 74 THR A N 1
ATOM 567 C CA . THR A 1 74 ? -9.490 1.538 3.846 1.00 96.06 74 THR A CA 1
ATOM 568 C C . THR A 1 74 ? -8.403 2.271 4.628 1.00 96.06 74 THR A C 1
ATOM 570 O O . THR A 1 74 ? -7.768 3.172 4.087 1.00 96.06 74 THR A O 1
ATOM 573 N N . ILE A 1 75 ? -8.227 1.955 5.915 1.00 97.06 75 ILE A N 1
ATOM 574 C CA . ILE A 1 75 ? -7.173 2.536 6.754 1.00 97.06 75 ILE A CA 1
ATOM 575 C C . ILE A 1 75 ? -5.964 1.610 6.706 1.00 97.06 75 ILE A C 1
ATOM 577 O O . ILE A 1 75 ? -6.099 0.414 6.954 1.00 97.06 75 ILE A O 1
ATOM 581 N N . PHE A 1 76 ? -4.788 2.171 6.456 1.00 97.12 76 PHE A N 1
ATOM 582 C CA . PHE A 1 76 ? -3.521 1.452 6.425 1.00 97.12 76 PHE A CA 1
ATOM 583 C C . PHE A 1 76 ? -2.537 2.071 7.405 1.00 97.12 76 PHE A C 1
ATOM 585 O O . PHE A 1 76 ? -2.471 3.290 7.540 1.00 97.12 76 PHE A O 1
ATOM 592 N N . THR A 1 77 ? -1.781 1.225 8.092 1.00 96.25 77 THR A N 1
ATOM 593 C CA . THR A 1 77 ? -0.615 1.633 8.865 1.00 96.25 77 THR A CA 1
ATOM 594 C C . THR A 1 77 ? 0.599 1.594 7.948 1.00 96.25 77 THR A C 1
ATOM 596 O O . THR A 1 77 ? 0.862 0.561 7.334 1.00 96.25 77 THR A O 1
ATOM 599 N N . LEU A 1 78 ? 1.318 2.710 7.870 1.00 93.81 78 LEU A N 1
ATOM 600 C CA . LEU A 1 78 ? 2.649 2.795 7.285 1.00 93.81 78 LEU A CA 1
ATOM 601 C C . LEU A 1 78 ? 3.664 2.722 8.421 1.00 93.81 78 LEU A C 1
ATOM 603 O O . LEU A 1 78 ? 3.596 3.536 9.346 1.00 93.81 78 LEU A O 1
ATOM 607 N N . ASP A 1 79 ? 4.584 1.768 8.341 1.00 91.56 79 ASP A N 1
ATOM 608 C CA . ASP A 1 79 ? 5.668 1.602 9.310 1.00 91.56 79 ASP A CA 1
ATOM 609 C C . ASP A 1 79 ? 7.018 1.554 8.592 1.00 91.56 79 ASP A C 1
ATOM 611 O O . ASP A 1 79 ? 7.160 0.842 7.594 1.00 91.56 79 ASP A O 1
ATOM 615 N N . SER A 1 80 ? 7.988 2.330 9.078 1.00 84.50 80 SER A N 1
ATOM 616 C CA . SER A 1 80 ? 9.335 2.410 8.509 1.00 84.50 80 SER A CA 1
ATOM 617 C C . SER A 1 80 ? 10.276 1.500 9.294 1.00 84.50 80 SER A C 1
ATOM 619 O O . SER A 1 80 ? 10.545 1.756 10.466 1.00 84.50 80 SER A O 1
ATOM 621 N N . ASP A 1 81 ? 10.819 0.472 8.644 1.00 66.44 81 ASP A N 1
ATOM 622 C CA . ASP A 1 81 ? 11.637 -0.565 9.301 1.00 66.44 81 ASP A CA 1
ATOM 623 C C . ASP A 1 81 ? 13.038 -0.073 9.723 1.00 66.44 81 ASP A C 1
ATOM 625 O O . ASP A 1 81 ? 13.782 -0.757 10.420 1.00 66.44 81 ASP A O 1
ATOM 629 N N . THR A 1 82 ? 13.437 1.142 9.335 1.00 58.12 82 THR A N 1
ATOM 630 C CA . THR A 1 82 ? 14.745 1.690 9.715 1.00 58.12 82 THR A CA 1
ATOM 631 C C . THR A 1 82 ? 14.666 3.169 10.100 1.00 58.12 82 THR A C 1
ATOM 633 O O . THR A 1 82 ? 14.144 3.976 9.333 1.00 58.12 82 THR A O 1
ATOM 636 N N . PRO A 1 83 ? 15.273 3.574 11.235 1.00 54.66 83 PRO A N 1
ATOM 637 C CA . PRO A 1 83 ? 15.334 4.978 11.658 1.00 54.66 83 PRO A CA 1
ATOM 638 C C . PRO A 1 83 ? 16.051 5.910 10.669 1.00 54.66 83 PRO A C 1
ATOM 640 O O . PRO A 1 83 ? 15.928 7.125 10.772 1.00 54.66 83 PRO A O 1
ATOM 643 N N . ASN A 1 84 ? 16.826 5.344 9.736 1.00 52.88 84 ASN A N 1
ATOM 644 C CA . ASN A 1 84 ? 17.742 6.080 8.864 1.00 52.88 84 ASN A CA 1
ATOM 645 C C . ASN A 1 84 ? 17.405 5.964 7.367 1.00 52.88 84 ASN A C 1
ATOM 647 O O . ASN A 1 84 ? 18.088 6.590 6.561 1.00 52.88 84 ASN A O 1
ATOM 651 N N . ASN A 1 85 ? 16.391 5.178 6.982 1.00 58.69 85 ASN A N 1
ATOM 652 C CA . ASN A 1 85 ? 15.994 4.983 5.585 1.00 58.69 85 ASN A CA 1
ATOM 653 C C . ASN A 1 85 ? 14.552 5.485 5.406 1.00 58.69 85 ASN A C 1
ATOM 655 O O . ASN A 1 85 ? 13.590 4.720 5.385 1.00 58.69 85 ASN A O 1
ATOM 659 N N . TYR A 1 86 ? 14.413 6.810 5.301 1.00 64.94 86 TYR A N 1
ATOM 660 C CA . TYR A 1 86 ? 13.148 7.570 5.290 1.00 64.94 86 TYR A CA 1
ATOM 661 C C . TYR A 1 86 ? 12.234 7.325 4.073 1.00 64.94 86 TYR A C 1
ATOM 663 O O . TYR A 1 86 ? 11.338 8.120 3.792 1.00 64.94 86 TYR A O 1
ATOM 671 N N . HIS A 1 87 ? 12.473 6.255 3.321 1.00 76.94 87 HIS A N 1
ATOM 672 C CA . HIS A 1 87 ? 11.800 5.986 2.057 1.00 76.94 87 HIS A CA 1
ATOM 673 C C . HIS A 1 87 ? 11.232 4.577 1.964 1.00 76.94 87 HIS A C 1
ATOM 675 O O . HIS A 1 87 ? 10.506 4.321 1.016 1.00 76.94 87 HIS A O 1
ATOM 681 N N . GLN A 1 88 ? 11.501 3.683 2.919 1.00 87.75 88 GLN A N 1
ATOM 682 C CA . GLN A 1 88 ? 11.015 2.305 2.855 1.00 87.75 88 GLN A CA 1
ATOM 683 C C . GLN A 1 88 ? 9.981 2.011 3.928 1.00 87.75 88 GLN A C 1
ATOM 685 O O . GLN A 1 88 ? 10.248 2.150 5.122 1.00 87.75 88 GLN A O 1
ATOM 690 N N . TYR A 1 89 ? 8.800 1.582 3.485 1.00 90.56 89 TYR A N 1
ATOM 691 C CA . TYR A 1 89 ? 7.649 1.388 4.356 1.00 90.56 89 TYR A CA 1
ATOM 692 C C . TYR A 1 89 ? 6.997 0.037 4.119 1.00 90.56 89 TYR A C 1
ATOM 694 O O . TYR A 1 89 ? 6.786 -0.377 2.979 1.00 90.56 89 TYR A O 1
ATOM 702 N N . SER A 1 90 ? 6.604 -0.616 5.205 1.00 93.50 90 SER A N 1
ATOM 703 C CA . SER A 1 90 ? 5.577 -1.648 5.145 1.00 93.50 90 SER A CA 1
ATOM 704 C C . SER A 1 90 ? 4.198 -0.995 5.216 1.00 93.50 90 SER A C 1
ATOM 706 O O . SER A 1 90 ? 4.003 0.008 5.907 1.00 93.50 90 SER A O 1
ATOM 708 N N . ILE A 1 91 ? 3.236 -1.554 4.482 1.00 95.62 91 ILE A N 1
ATOM 709 C CA . ILE A 1 91 ? 1.868 -1.038 4.413 1.00 95.62 91 ILE A CA 1
ATOM 710 C C . ILE A 1 91 ? 0.923 -2.148 4.865 1.00 95.62 91 ILE A C 1
ATOM 712 O O . ILE A 1 91 ? 0.760 -3.144 4.162 1.00 95.62 91 ILE A O 1
ATOM 716 N N . GLN A 1 92 ? 0.298 -1.992 6.033 1.00 97.06 92 GLN A N 1
ATOM 717 C CA . GLN A 1 92 ? -0.581 -3.008 6.618 1.00 97.06 92 GLN A CA 1
ATOM 718 C C . GLN A 1 92 ? -2.004 -2.494 6.797 1.00 97.06 92 GLN A C 1
ATOM 720 O O . GLN A 1 92 ? -2.221 -1.423 7.358 1.00 97.06 92 GLN A O 1
ATOM 725 N N . ASN A 1 93 ? -3.000 -3.298 6.438 1.00 97.31 93 ASN A N 1
ATOM 726 C CA . ASN A 1 93 ? -4.354 -3.073 6.915 1.00 97.31 93 ASN A CA 1
ATOM 727 C C . ASN A 1 93 ? -4.500 -3.597 8.363 1.00 97.31 93 ASN A C 1
ATOM 729 O O . ASN A 1 93 ? -4.407 -4.805 8.601 1.00 97.31 93 ASN A O 1
ATOM 733 N N . PRO A 1 94 ? -4.787 -2.749 9.367 1.00 96.06 94 PRO A N 1
ATOM 734 C CA . PRO A 1 94 ? -4.824 -3.174 10.762 1.00 96.06 94 PRO A CA 1
ATOM 735 C C . PRO A 1 94 ? -6.050 -4.034 11.103 1.00 96.06 94 PRO A C 1
ATOM 737 O O . PRO A 1 94 ? -6.041 -4.684 12.154 1.00 96.06 94 PRO A O 1
ATOM 740 N N . LYS A 1 95 ? -7.099 -4.035 10.265 1.00 95.06 95 LYS A N 1
ATOM 741 C CA . LYS A 1 95 ? -8.324 -4.819 10.464 1.00 95.06 95 LYS A CA 1
ATOM 742 C C . LYS A 1 95 ? -8.161 -6.252 9.958 1.00 95.06 95 LYS A C 1
ATOM 744 O O . LYS A 1 95 ? -8.503 -7.170 10.699 1.00 95.06 95 LYS A O 1
ATOM 749 N N . THR A 1 96 ? -7.642 -6.438 8.748 1.00 94.69 96 THR A N 1
ATOM 750 C CA . THR A 1 96 ? -7.440 -7.767 8.140 1.00 94.69 96 THR A CA 1
ATOM 751 C C . THR A 1 96 ? -6.083 -8.377 8.486 1.00 94.69 96 THR A C 1
ATOM 753 O O . THR A 1 96 ? -5.903 -9.577 8.329 1.00 94.69 96 THR A O 1
ATOM 756 N N . LYS A 1 97 ? -5.140 -7.564 8.989 1.00 95.44 97 LYS A N 1
ATOM 757 C CA . LYS A 1 97 ? -3.731 -7.919 9.253 1.00 95.44 97 LYS A CA 1
ATOM 758 C C . LYS A 1 97 ? -2.910 -8.240 8.004 1.00 95.44 97 LYS A C 1
ATOM 760 O O . LYS A 1 97 ? -1.738 -8.581 8.139 1.00 95.44 97 LYS A O 1
ATOM 765 N N . LEU A 1 98 ? -3.491 -8.069 6.818 1.00 96.88 98 LEU A N 1
ATOM 766 C CA . LEU A 1 98 ? -2.800 -8.237 5.547 1.00 96.88 98 LEU A CA 1
ATOM 767 C C . LEU A 1 98 ? -1.887 -7.048 5.257 1.00 96.88 98 LEU A C 1
ATOM 769 O O . LEU A 1 98 ? -2.205 -5.901 5.586 1.00 96.88 98 LEU A O 1
ATOM 773 N N . PHE A 1 99 ? -0.772 -7.347 4.607 1.00 96.69 99 PHE A N 1
ATOM 774 C CA . PHE A 1 99 ? 0.170 -6.379 4.074 1.00 96.69 99 PHE A CA 1
ATOM 775 C C . PHE A 1 99 ? -0.037 -6.225 2.572 1.00 96.69 99 PHE A C 1
ATOM 777 O O . PHE A 1 99 ? -0.430 -7.175 1.892 1.00 96.69 99 PHE A O 1
ATOM 784 N N . ILE A 1 100 ? 0.262 -5.041 2.049 1.00 95.25 100 ILE A N 1
ATOM 785 C CA . ILE A 1 100 ? 0.457 -4.863 0.613 1.00 95.25 100 ILE A CA 1
ATOM 786 C C . ILE A 1 100 ? 1.876 -5.331 0.295 1.00 95.25 100 ILE A C 1
ATOM 788 O O . ILE A 1 100 ? 2.841 -4.841 0.881 1.00 95.25 100 ILE A O 1
ATOM 792 N N . GLY A 1 101 ? 1.998 -6.306 -0.597 1.00 93.62 101 GLY A N 1
ATOM 793 C CA . GLY A 1 101 ? 3.267 -6.876 -1.028 1.00 93.62 101 GLY A CA 1
ATOM 794 C C . GLY A 1 101 ? 3.303 -7.099 -2.534 1.00 93.62 101 GLY A C 1
ATOM 795 O O . GLY A 1 101 ? 2.421 -6.657 -3.269 1.00 93.62 101 GLY A O 1
ATOM 796 N N . ILE A 1 102 ? 4.351 -7.776 -2.979 1.00 91.56 102 ILE A N 1
ATOM 797 C CA . ILE A 1 102 ? 4.640 -8.045 -4.382 1.00 91.56 102 ILE A CA 1
ATOM 798 C C . ILE A 1 102 ? 4.257 -9.490 -4.699 1.00 91.56 102 ILE A C 1
ATOM 800 O O . ILE A 1 102 ? 4.583 -10.413 -3.946 1.00 91.56 102 ILE A O 1
ATOM 804 N N . GLY A 1 103 ? 3.570 -9.673 -5.821 1.00 91.62 103 GLY A N 1
ATOM 805 C CA . GLY A 1 103 ? 3.210 -10.965 -6.387 1.00 91.62 103 GLY A CA 1
ATOM 806 C C . GLY A 1 103 ? 3.102 -10.864 -7.901 1.00 91.62 103 GLY A C 1
ATOM 807 O O . GLY A 1 103 ? 3.788 -10.048 -8.518 1.00 91.62 103 GLY A O 1
ATOM 808 N N . ALA A 1 104 ? 2.236 -11.680 -8.488 1.00 90.50 104 ALA A N 1
ATOM 809 C CA . ALA A 1 104 ? 1.946 -11.645 -9.912 1.00 90.50 104 ALA A CA 1
ATOM 810 C C . ALA A 1 104 ? 0.437 -11.732 -10.162 1.00 90.50 104 ALA A C 1
ATOM 812 O O . ALA A 1 104 ? -0.295 -12.268 -9.328 1.00 90.50 104 ALA A O 1
ATOM 813 N N . ASP A 1 105 ? -0.010 -11.188 -11.289 1.00 86.94 105 ASP A N 1
ATOM 814 C CA . ASP A 1 105 ? -1.359 -11.408 -11.808 1.00 86.94 105 ASP A CA 1
ATOM 815 C C . ASP A 1 105 ? -1.501 -12.789 -12.478 1.00 86.94 105 ASP A C 1
ATOM 817 O O . ASP A 1 105 ? -0.567 -13.595 -12.505 1.00 86.94 105 ASP A O 1
ATOM 821 N N . ASP A 1 106 ? -2.685 -13.061 -13.031 1.00 87.50 106 ASP A N 1
ATOM 822 C CA . ASP A 1 106 ? -2.992 -14.326 -13.711 1.00 87.50 106 ASP A CA 1
ATOM 823 C C . ASP A 1 106 ? -2.156 -14.548 -14.991 1.00 87.50 106 ASP A C 1
ATOM 825 O O . ASP A 1 106 ? -2.054 -15.675 -15.478 1.00 87.50 106 ASP A O 1
ATOM 829 N N . GLU A 1 107 ? -1.542 -13.492 -15.534 1.00 87.88 107 GLU A N 1
ATOM 830 C CA . GLU A 1 107 ? -0.670 -13.525 -16.714 1.00 87.88 107 GLU A CA 1
ATOM 831 C C . GLU A 1 107 ? 0.821 -13.643 -16.340 1.00 87.88 107 GLU A C 1
ATOM 833 O O . GLU A 1 107 ? 1.671 -13.842 -17.211 1.00 87.88 107 GLU A O 1
ATOM 838 N N . GLY A 1 108 ? 1.152 -13.581 -15.046 1.00 86.75 108 GLY A N 1
ATOM 839 C CA . GLY A 1 108 ? 2.519 -13.629 -14.534 1.00 86.75 108 GLY A CA 1
ATOM 840 C C . GLY A 1 108 ? 3.220 -12.268 -14.478 1.00 86.75 108 GLY A C 1
ATOM 841 O O . GLY A 1 108 ? 4.418 -12.222 -14.186 1.00 86.75 108 GLY A O 1
ATOM 842 N N . ASN A 1 109 ? 2.510 -11.166 -14.728 1.00 86.56 109 ASN A N 1
ATOM 843 C CA . ASN A 1 109 ? 3.062 -9.819 -14.627 1.00 86.56 109 ASN A CA 1
ATOM 844 C C . ASN A 1 109 ? 3.202 -9.407 -13.153 1.00 86.56 109 ASN A C 1
ATOM 846 O O . ASN A 1 109 ? 2.289 -9.661 -12.362 1.00 86.56 109 ASN A O 1
ATOM 850 N N . PRO A 1 110 ? 4.295 -8.728 -12.756 1.00 88.88 110 PRO A N 1
ATOM 851 C CA . PRO A 1 110 ? 4.458 -8.238 -11.391 1.00 88.88 110 PRO A CA 1
ATOM 852 C C . PRO A 1 110 ? 3.337 -7.278 -10.977 1.00 88.88 110 PRO A C 1
ATOM 854 O O . PRO A 1 110 ? 3.095 -6.266 -11.636 1.00 88.88 110 PRO A O 1
ATOM 857 N N . ALA A 1 111 ? 2.695 -7.554 -9.844 1.00 90.81 111 ALA A N 1
ATOM 858 C CA . ALA A 1 111 ? 1.558 -6.775 -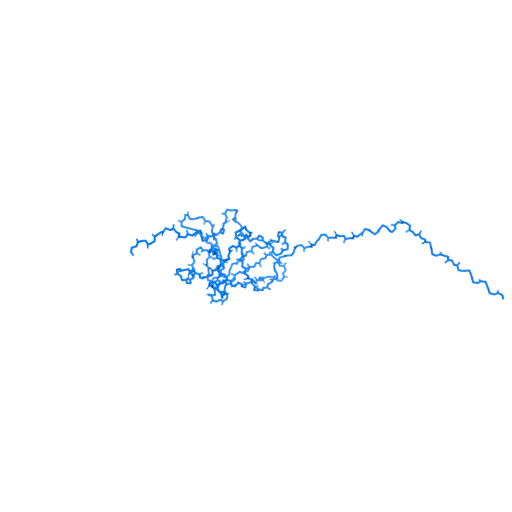9.366 1.00 90.81 111 ALA A CA 1
ATOM 859 C C . ALA A 1 111 ? 1.551 -6.616 -7.842 1.00 90.81 111 ALA A C 1
ATOM 861 O O . ALA A 1 111 ? 2.134 -7.414 -7.100 1.00 90.81 111 ALA A O 1
ATOM 862 N N . ALA A 1 112 ? 0.867 -5.570 -7.370 1.00 92.44 112 ALA A N 1
ATOM 863 C CA . ALA A 1 112 ? 0.613 -5.385 -5.947 1.00 92.44 112 ALA A CA 1
ATOM 864 C C . ALA A 1 112 ? -0.444 -6.398 -5.495 1.00 92.44 112 ALA A C 1
ATOM 866 O O . ALA A 1 112 ? -1.555 -6.418 -6.027 1.00 92.44 112 ALA A O 1
ATOM 867 N N . VAL A 1 113 ? -0.116 -7.219 -4.501 1.00 94.00 113 VAL A N 1
ATOM 868 C CA . VAL A 1 113 ? -0.998 -8.266 -3.967 1.00 94.00 113 VAL A CA 1
ATOM 869 C C . VAL A 1 113 ? -1.091 -8.193 -2.449 1.00 94.00 113 VAL A C 1
ATOM 871 O O . VAL A 1 113 ? -0.228 -7.634 -1.766 1.00 94.00 113 VAL A O 1
ATOM 874 N N . TRP A 1 114 ? -2.141 -8.783 -1.897 1.00 95.81 114 TRP A N 1
ATOM 875 C CA . TRP A 1 114 ? -2.264 -8.988 -0.463 1.00 95.81 114 TRP A CA 1
ATOM 876 C C . TRP A 1 114 ? -1.330 -10.099 0.002 1.00 95.81 114 TRP A C 1
ATOM 878 O O . TRP A 1 114 ? -1.240 -11.160 -0.608 1.00 95.81 114 TRP A O 1
ATOM 888 N N . THR A 1 115 ? -0.643 -9.887 1.118 1.00 96.25 115 THR A N 1
ATOM 889 C CA . THR A 1 115 ? 0.309 -10.852 1.680 1.00 96.25 115 THR A CA 1
ATOM 890 C C . THR A 1 115 ? 0.153 -10.955 3.194 1.00 96.25 115 THR A C 1
ATOM 892 O O . THR A 1 115 ? -0.401 -10.070 3.849 1.00 96.25 115 THR A O 1
ATOM 895 N N . THR A 1 116 ? 0.633 -12.054 3.776 1.00 96.56 116 THR A N 1
ATOM 896 C CA . THR A 1 116 ? 0.642 -12.261 5.237 1.00 96.56 116 THR A CA 1
ATOM 897 C C . THR A 1 116 ? 1.932 -11.787 5.903 1.00 96.56 116 THR A C 1
ATOM 899 O O . THR A 1 116 ? 2.015 -11.770 7.128 1.00 96.56 116 THR A O 1
ATOM 902 N N . THR A 1 117 ? 2.943 -11.424 5.115 1.00 93.88 117 THR A N 1
ATOM 903 C CA . THR A 1 117 ? 4.273 -11.022 5.584 1.00 93.88 117 THR A CA 1
ATOM 904 C C . THR A 1 117 ? 4.575 -9.595 5.141 1.00 93.88 117 THR A C 1
ATOM 906 O O . THR A 1 117 ? 4.283 -9.267 3.991 1.00 93.88 117 THR A O 1
ATOM 909 N N . PRO A 1 118 ? 5.192 -8.760 5.993 1.00 92.75 118 PRO A N 1
ATOM 910 C CA . PRO A 1 118 ? 5.577 -7.415 5.598 1.00 92.75 118 PRO A CA 1
ATOM 911 C C . PRO A 1 118 ? 6.565 -7.457 4.431 1.00 92.75 118 PRO A C 1
ATOM 913 O O . PRO A 1 118 ? 7.499 -8.258 4.415 1.00 92.75 118 PRO A O 1
ATOM 916 N N . GLN A 1 119 ? 6.352 -6.566 3.470 1.00 91.19 119 GLN A N 1
ATOM 917 C CA . GLN A 1 119 ? 7.302 -6.242 2.415 1.00 91.19 119 GLN A CA 1
ATOM 918 C C . GLN A 1 119 ? 7.487 -4.726 2.392 1.00 91.19 119 GLN A C 1
ATOM 920 O O . GLN A 1 119 ? 6.568 -3.983 2.752 1.00 91.19 119 GLN A O 1
ATOM 925 N N . LEU A 1 120 ? 8.683 -4.282 2.016 1.00 89.00 120 LEU A N 1
ATOM 926 C CA . LEU A 1 120 ? 9.045 -2.871 2.022 1.00 89.00 120 LEU A CA 1
ATOM 927 C C . LEU A 1 120 ? 8.849 -2.258 0.637 1.00 89.00 120 LEU A C 1
ATOM 929 O O . LEU A 1 120 ? 9.237 -2.840 -0.374 1.00 89.00 120 LEU A O 1
ATOM 933 N N . TRP A 1 121 ? 8.258 -1.069 0.628 1.00 89.06 121 TRP A N 1
ATOM 934 C CA . TRP A 1 121 ? 7.970 -0.275 -0.558 1.00 89.06 121 TRP A CA 1
ATOM 935 C C . TRP A 1 121 ? 8.756 1.019 -0.529 1.00 89.06 121 TRP A C 1
ATOM 937 O O . TRP A 1 121 ? 8.768 1.695 0.501 1.00 89.06 121 TRP A O 1
ATOM 947 N N . ASP A 1 122 ? 9.332 1.391 -1.669 1.00 87.75 122 ASP A N 1
ATOM 948 C CA . ASP A 1 122 ? 9.955 2.698 -1.829 1.00 87.75 122 ASP A CA 1
ATOM 949 C C . ASP A 1 122 ? 8.855 3.755 -2.016 1.00 87.75 122 ASP A C 1
ATOM 951 O O . ASP A 1 122 ? 8.091 3.717 -2.985 1.00 87.75 122 ASP A O 1
ATOM 955 N N . ILE A 1 123 ? 8.761 4.699 -1.077 1.00 88.62 123 ILE A N 1
ATOM 956 C CA . ILE A 1 123 ? 7.819 5.816 -1.088 1.00 88.62 123 ILE A CA 1
ATOM 957 C C . ILE A 1 123 ? 8.588 7.129 -1.227 1.00 88.62 123 ILE A C 1
ATOM 959 O O . ILE A 1 123 ? 9.225 7.616 -0.290 1.00 88.62 123 ILE A O 1
ATOM 963 N N . THR A 1 124 ? 8.500 7.723 -2.416 1.00 87.75 124 THR A N 1
ATOM 964 C CA . THR A 1 124 ? 9.199 8.968 -2.764 1.00 87.75 124 THR A CA 1
ATOM 965 C C . THR A 1 124 ? 8.202 10.116 -2.894 1.00 87.75 124 THR A C 1
ATOM 967 O O . THR A 1 124 ? 7.190 9.969 -3.583 1.00 87.75 124 THR A O 1
ATOM 970 N N . PRO A 1 125 ? 8.438 11.274 -2.261 1.00 88.12 125 PRO A N 1
ATOM 971 C CA . PRO A 1 125 ? 7.520 12.396 -2.367 1.00 88.12 125 PRO A CA 1
ATOM 972 C C . PRO A 1 125 ? 7.591 13.061 -3.743 1.00 88.12 125 PRO A C 1
ATOM 974 O O . PRO A 1 125 ? 8.668 13.310 -4.276 1.00 88.12 125 PRO A O 1
ATOM 977 N N . ILE A 1 126 ? 6.421 13.373 -4.301 1.00 88.50 126 ILE A N 1
ATOM 978 C CA . ILE A 1 126 ? 6.279 14.097 -5.573 1.00 88.50 126 ILE A CA 1
ATOM 979 C C . ILE A 1 126 ? 5.937 15.563 -5.294 1.00 88.50 126 ILE A C 1
ATOM 981 O O . ILE A 1 126 ? 6.499 16.476 -5.893 1.00 88.50 126 ILE A O 1
ATOM 985 N N . LYS A 1 127 ? 4.993 15.789 -4.375 1.00 85.88 127 LYS A N 1
ATOM 986 C CA . LYS A 1 127 ? 4.549 17.103 -3.891 1.00 85.88 127 LYS A CA 1
ATOM 987 C C . LYS A 1 127 ? 3.872 16.926 -2.521 1.00 85.88 127 LYS A C 1
ATOM 989 O O . LYS A 1 127 ? 3.697 15.784 -2.094 1.00 85.88 127 LYS A O 1
ATOM 994 N N . PRO A 1 128 ? 3.470 17.998 -1.813 1.00 84.69 128 PRO A N 1
ATOM 995 C CA . PRO A 1 128 ? 2.813 17.855 -0.516 1.00 84.69 128 PRO A CA 1
ATOM 996 C C . PRO A 1 128 ? 1.633 16.874 -0.568 1.00 84.69 128 PRO A C 1
ATOM 998 O O . PRO A 1 128 ? 0.756 16.998 -1.424 1.00 84.69 128 PRO A O 1
ATOM 1001 N N . SER A 1 129 ? 1.646 15.890 0.335 1.00 82.94 129 SER A N 1
ATOM 1002 C CA . SER A 1 129 ? 0.640 14.822 0.459 1.00 82.94 129 SER A CA 1
ATOM 1003 C C . SER A 1 129 ? 0.472 13.895 -0.753 1.00 82.94 129 SER A C 1
ATOM 1005 O O . SER A 1 129 ? -0.521 13.173 -0.832 1.00 82.94 129 SER A O 1
ATOM 1007 N N . 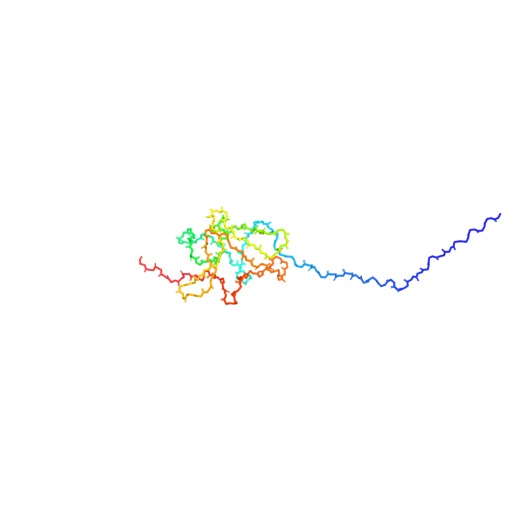VAL A 1 130 ? 1.412 13.900 -1.702 1.00 88.31 130 VAL A N 1
ATOM 1008 C CA . VAL A 1 130 ? 1.396 13.009 -2.867 1.00 88.31 130 VAL A CA 1
ATOM 1009 C C . VAL A 1 130 ? 2.755 12.347 -3.013 1.00 88.31 130 VAL A C 1
ATOM 1011 O O . VAL A 1 130 ? 3.785 13.014 -3.145 1.00 88.31 130 VAL A O 1
ATOM 1014 N N . TRP A 1 131 ? 2.737 11.020 -3.042 1.00 90.19 131 TRP A N 1
ATOM 1015 C CA . TRP A 1 131 ? 3.930 10.190 -3.107 1.00 90.19 131 TRP A CA 1
ATOM 1016 C C . TRP A 1 131 ? 3.814 9.169 -4.237 1.00 90.19 131 TRP A C 1
ATOM 1018 O O . TRP A 1 131 ? 2.723 8.693 -4.546 1.00 90.19 131 TRP A O 1
ATOM 1028 N N . SER A 1 132 ? 4.953 8.830 -4.830 1.00 89.12 132 SER A N 1
ATOM 1029 C CA . SER A 1 132 ? 5.120 7.643 -5.663 1.00 89.12 132 SER A CA 1
ATOM 1030 C C . SER A 1 132 ? 5.363 6.446 -4.754 1.00 89.12 132 SER A C 1
ATOM 1032 O O . SER A 1 132 ? 6.174 6.557 -3.837 1.00 89.12 132 SER A O 1
ATOM 1034 N N . ILE A 1 133 ? 4.698 5.321 -5.020 1.00 89.25 133 ILE A N 1
ATOM 1035 C CA . ILE A 1 133 ? 4.902 4.052 -4.313 1.00 89.25 133 ILE A CA 1
ATOM 1036 C C . ILE A 1 133 ? 5.355 3.018 -5.343 1.00 89.25 133 ILE A C 1
ATOM 1038 O O . ILE A 1 133 ? 4.572 2.618 -6.207 1.00 89.25 133 ILE A O 1
ATOM 1042 N N . SER A 1 134 ? 6.614 2.599 -5.264 1.00 85.94 134 SER A N 1
ATOM 1043 C CA . SER A 1 134 ? 7.249 1.721 -6.252 1.00 85.94 134 SER A CA 1
ATOM 1044 C C . SER A 1 134 ? 7.687 0.388 -5.655 1.00 85.94 134 SER A C 1
ATOM 1046 O O . SER A 1 134 ? 8.130 0.318 -4.507 1.00 85.94 134 SER A O 1
ATOM 1048 N N . MET A 1 135 ? 7.585 -0.670 -6.465 1.00 80.31 135 MET A N 1
ATOM 1049 C CA . MET A 1 135 ? 8.175 -1.973 -6.155 1.00 80.31 135 MET A CA 1
ATOM 1050 C C . MET A 1 135 ? 9.676 -1.926 -6.431 1.00 80.31 135 MET A C 1
ATOM 1052 O O . MET A 1 135 ? 10.099 -1.535 -7.521 1.00 80.31 135 MET A O 1
ATOM 1056 N N . ALA A 1 136 ? 10.485 -2.366 -5.470 1.00 69.00 136 ALA A N 1
ATOM 1057 C CA . ALA A 1 136 ? 11.922 -2.477 -5.676 1.00 69.00 136 ALA A CA 1
ATOM 1058 C C . ALA A 1 136 ? 12.224 -3.482 -6.805 1.00 69.00 136 ALA A C 1
ATOM 1060 O O . ALA A 1 136 ? 11.791 -4.633 -6.763 1.00 69.00 136 ALA A O 1
ATOM 1061 N N . GLY A 1 137 ? 12.983 -3.048 -7.816 1.00 64.69 137 GLY A N 1
ATOM 1062 C CA . GLY A 1 137 ? 13.493 -3.921 -8.880 1.00 64.69 137 GLY A CA 1
ATOM 1063 C C . GLY A 1 137 ? 12.515 -4.277 -10.007 1.00 64.69 137 GLY A C 1
ATOM 1064 O O . GLY A 1 137 ? 12.890 -5.070 -10.867 1.00 64.69 137 GLY A O 1
ATOM 1065 N N . SER A 1 138 ? 11.311 -3.694 -10.050 1.00 62.69 138 SER A N 1
ATOM 1066 C CA . SER A 1 138 ? 10.357 -3.909 -11.150 1.00 62.69 138 SER A CA 1
ATOM 1067 C C . SER A 1 138 ? 9.884 -2.584 -11.748 1.00 62.69 138 SER A C 1
ATOM 1069 O O . SER A 1 138 ? 9.140 -1.841 -11.111 1.00 62.69 138 SER A O 1
ATOM 1071 N N . GLY A 1 139 ? 10.323 -2.290 -12.977 1.00 62.50 139 GLY A N 1
ATOM 1072 C CA . GLY A 1 139 ? 9.910 -1.095 -13.727 1.00 62.50 139 GLY A CA 1
ATOM 1073 C C . GLY A 1 139 ? 8.495 -1.184 -14.308 1.00 62.50 139 GLY A C 1
ATOM 1074 O O . GLY A 1 139 ? 7.871 -0.149 -14.521 1.00 62.50 139 GLY A O 1
ATOM 1075 N N . ASP A 1 140 ? 7.986 -2.406 -14.495 1.00 65.56 140 ASP A N 1
ATOM 1076 C CA . ASP A 1 140 ? 6.682 -2.690 -15.119 1.00 65.56 140 ASP A CA 1
ATOM 1077 C C . ASP A 1 140 ? 5.605 -3.092 -14.094 1.00 65.56 140 ASP A C 1
ATOM 1079 O O . ASP A 1 140 ? 4.497 -3.494 -14.443 1.00 65.56 140 ASP A O 1
ATOM 1083 N N . ALA A 1 141 ? 5.929 -2.996 -12.804 1.00 71.69 141 ALA A N 1
ATOM 1084 C CA . ALA A 1 141 ? 4.990 -3.221 -11.719 1.00 71.69 141 ALA A CA 1
ATOM 1085 C C . ALA A 1 141 ? 3.845 -2.199 -11.731 1.00 71.69 141 ALA A C 1
ATOM 1087 O O . ALA A 1 141 ? 4.067 -1.001 -11.915 1.00 71.69 141 ALA A O 1
ATOM 1088 N N . TYR A 1 142 ? 2.626 -2.654 -11.435 1.00 79.31 142 TYR A N 1
ATOM 1089 C CA . TYR A 1 142 ? 1.447 -1.791 -11.461 1.00 79.31 142 TYR A CA 1
ATOM 1090 C C . TYR A 1 142 ? 0.524 -1.959 -10.245 1.00 79.31 142 TYR A C 1
ATOM 1092 O O . TYR A 1 142 ? 0.555 -2.951 -9.511 1.00 79.31 142 TYR A O 1
ATOM 1100 N N . TRP A 1 143 ? -0.319 -0.941 -10.056 1.00 82.69 143 TRP A N 1
ATOM 1101 C CA . TRP A 1 143 ? -1.432 -0.913 -9.109 1.00 82.69 143 TRP A CA 1
ATOM 1102 C C . TRP A 1 143 ? -2.744 -0.965 -9.887 1.00 82.69 143 TRP A C 1
ATOM 1104 O O . TRP A 1 143 ? -2.874 -0.315 -10.924 1.00 82.69 143 TRP A O 1
ATOM 1114 N N . SER A 1 144 ? -3.725 -1.721 -9.395 1.00 79.31 144 SER A N 1
ATOM 1115 C CA . SER A 1 144 ? -4.988 -1.918 -10.104 1.00 79.31 144 SER A CA 1
ATOM 1116 C C . SER A 1 144 ? -6.116 -1.085 -9.496 1.00 79.31 144 SER A C 1
ATOM 1118 O O . SER A 1 144 ? -6.329 -1.072 -8.283 1.00 79.31 144 SER A O 1
ATOM 1120 N N . ASN A 1 145 ? -6.892 -0.419 -10.345 1.00 79.75 145 ASN A N 1
ATOM 1121 C CA . ASN A 1 145 ? -8.221 0.049 -9.974 1.00 79.75 145 ASN A CA 1
ATOM 1122 C C . ASN A 1 145 ? -9.213 -1.101 -10.197 1.00 79.75 145 ASN A C 1
ATOM 1124 O O . ASN A 1 145 ? -9.139 -1.801 -11.207 1.00 79.75 145 ASN A O 1
ATOM 1128 N N . ALA A 1 146 ? -10.188 -1.264 -9.305 1.00 70.56 146 ALA A N 1
ATOM 1129 C CA . ALA A 1 146 ? -11.356 -2.098 -9.553 1.00 70.56 146 ALA A CA 1
ATOM 1130 C C . ALA A 1 146 ? -12.228 -1.419 -10.619 1.00 70.56 146 ALA A C 1
ATOM 1132 O O . ALA A 1 146 ? -13.234 -0.791 -10.294 1.00 70.56 146 ALA A O 1
ATOM 1133 N N . MET A 1 147 ? -11.812 -1.468 -11.891 1.00 59.41 147 MET A N 1
ATOM 1134 C CA . MET A 1 147 ? -12.692 -1.143 -13.016 1.00 59.41 147 MET A CA 1
ATOM 1135 C C . MET A 1 147 ? -14.000 -1.884 -12.767 1.00 59.41 147 MET A C 1
ATOM 1137 O O . MET A 1 147 ? -13.959 -3.078 -12.472 1.00 59.41 147 MET A O 1
ATOM 1141 N N . GLY A 1 148 ? -15.120 -1.156 -12.769 1.00 42.56 148 GLY A N 1
ATOM 1142 C CA . GLY A 1 148 ? -16.403 -1.716 -12.372 1.00 42.56 148 GLY A CA 1
ATOM 1143 C C . GLY A 1 148 ? -16.634 -3.044 -13.080 1.00 42.56 148 GLY A C 1
ATOM 1144 O O . GLY A 1 148 ? -16.694 -3.075 -14.308 1.00 42.56 148 GLY A O 1
ATOM 1145 N N . ASP A 1 149 ? -16.782 -4.114 -12.300 1.00 41.97 149 ASP A N 1
ATOM 1146 C CA . ASP A 1 149 ? -17.406 -5.359 -12.735 1.00 41.97 149 ASP A CA 1
ATOM 1147 C C . ASP A 1 149 ? -18.888 -5.047 -13.051 1.00 41.97 149 ASP A C 1
ATOM 1149 O O . ASP A 1 149 ? -19.804 -5.489 -12.369 1.00 41.97 149 ASP A O 1
ATOM 1153 N N . ASN A 1 150 ? -19.146 -4.237 -14.080 1.00 39.78 150 ASN A N 1
ATOM 1154 C CA . ASN A 1 150 ? -20.402 -4.237 -14.814 1.00 39.78 150 ASN A CA 1
ATOM 1155 C C . ASN A 1 150 ? -20.214 -5.178 -16.004 1.00 39.78 150 ASN A C 1
ATOM 1157 O O . ASN A 1 150 ? -20.179 -4.761 -17.158 1.00 39.78 150 ASN A O 1
ATOM 1161 N N . ILE A 1 151 ? -20.097 -6.468 -15.706 1.00 37.25 151 ILE A N 1
ATOM 1162 C CA . ILE A 1 151 ? -20.708 -7.474 -16.562 1.00 37.25 151 ILE A CA 1
ATOM 1163 C C . ILE A 1 151 ? -21.792 -8.098 -15.700 1.00 37.25 151 ILE A C 1
ATOM 1165 O O . ILE A 1 151 ? -21.522 -8.836 -14.754 1.00 37.25 151 ILE A O 1
ATOM 1169 N N . GLU A 1 152 ? -23.010 -7.662 -15.997 1.00 31.19 152 GLU A N 1
ATOM 1170 C CA . GLU A 1 152 ? -24.285 -8.278 -15.665 1.00 31.19 152 GLU A CA 1
ATOM 1171 C C . GLU A 1 152 ? -24.146 -9.708 -15.120 1.00 31.19 152 GLU A C 1
ATOM 1173 O O . GLU A 1 152 ? -23.823 -10.645 -15.849 1.00 31.19 152 GLU A O 1
ATOM 1178 N N . LYS A 1 153 ? -24.468 -9.905 -13.839 1.00 29.27 153 LYS A N 1
ATOM 1179 C CA . LYS A 1 153 ? -25.018 -11.189 -13.402 1.00 29.27 153 LYS A CA 1
ATOM 1180 C C . LYS A 1 153 ? -26.532 -11.124 -13.540 1.00 29.27 153 LYS A C 1
ATOM 1182 O O . LYS A 1 153 ? -27.259 -10.989 -12.563 1.00 29.27 153 LYS A O 1
ATOM 1187 N N . THR A 1 154 ? -26.993 -11.197 -14.782 1.00 29.22 154 THR A N 1
ATOM 1188 C CA . THR A 1 154 ? -28.251 -11.862 -15.112 1.00 29.22 154 THR A CA 1
ATOM 1189 C C . THR A 1 154 ? -28.029 -13.359 -14.933 1.00 29.22 154 THR A C 1
ATOM 1191 O O . THR A 1 154 ? -27.390 -13.964 -15.782 1.00 29.22 154 THR A O 1
ATOM 1194 N N . TRP A 1 155 ? -28.526 -13.921 -13.827 1.00 40.59 155 TRP A N 1
ATOM 1195 C CA . TRP A 1 155 ? -29.188 -15.233 -13.746 1.00 40.59 155 TRP A CA 1
ATOM 1196 C C . TRP A 1 155 ? -30.149 -15.205 -12.559 1.00 40.59 155 TRP A C 1
ATOM 1198 O O . TRP A 1 155 ? -29.666 -14.983 -11.425 1.00 40.59 155 TRP A O 1
#

Sequence (155 aa):
MDSSSLSDPIYDPSADPQSDITPPILAGPNPGRYHIKNYIDEWTIAAETDKGTAQPGEIVRAMKNAEYMFPKQTIFTLDSDTPNNYHQYSIQNPKTKLFIGIGADDEGNPAAVWTTTPQLWDITPIKPSVWSISMAGSGDAYWSNAMGDNIEKTW

pLDDT: mean 78.8, std 18.35, range [29.22, 97.31]

Foldseek 3Di:
DDDDDDDDDDDDPPPPPPVPCPDPDFFFDDFDKDFDADPPPRFTWFCADPVGGFDFPAFTAGEPPCCVVPVLRRIWTWDDPDPPQRFKTWIARPVNCWTFDWDADPVRHIETGTHNDTDIWGWAGPDVPDTDTDDPPDPRYDHHYPPDPPPDPPD